Protein AF-A0A2V9WDI2-F1 (afdb_monomer)

Solvent-accessible surface area (backbone atoms only — not comparable to full-atom values): 3815 Å² total; per-residue (Å²): 114,69,72,59,55,54,52,52,49,54,52,51,47,50,56,51,50,53,50,46,52,52,53,51,52,52,50,49,53,52,54,76,72,38,59,101,90,48,84,48,73,64,56,55,50,51,53,54,52,46,52,55,50,53,51,52,48,55,55,62,67,74,48,89,130

Secondary structure (DSSP, 8-state):
-HHHHHHHHHHHHHHHHHHHHHHHHHHHHHHHTS-TT---HHHHHHHHHHHHHHHHHHHHHH---

Mean predicted aligned error: 5.1 Å

Foldseek 3Di:
DVVVVVVVLVVVLVVLVVVLVVLVVVLVVLVVPDDPVDPDPVSVVSVVVSVVSVVVSVVSVVPDD

Nearest PDB structures (foldseek):
  2r9i-assembly1_A  TM=4.638E-01  e=5.329E+00  Corynebacterium diphtheriae NCTC 13129
  1sg2-assembly1_A  TM=4.314E-01  e=3.783E+00  Escherichia coli

Structure (mmCIF, N/CA/C/O backbone):
data_AF-A0A2V9WDI2-F1
#
_entry.id   AF-A0A2V9WDI2-F1
#
loop_
_atom_site.group_PDB
_atom_site.id
_atom_site.type_symbol
_atom_site.label_atom_id
_atom_site.label_alt_id
_atom_site.label_comp_id
_atom_site.label_asym_id
_atom_site.label_entity_id
_atom_site.label_seq_id
_atom_site.pdbx_PDB_ins_code
_atom_site.Cartn_x
_atom_site.Cartn_y
_atom_site.Cartn_z
_atom_site.occupancy
_atom_site.B_iso_or_equiv
_atom_site.auth_seq_id
_atom_site.auth_comp_id
_atom_site.auth_asym_id
_atom_site.auth_atom_id
_atom_site.pdbx_PDB_model_num
ATOM 1 N N . MET A 1 1 ? 19.923 0.778 -22.647 1.00 64.19 1 MET A N 1
ATOM 2 C CA . MET A 1 1 ? 19.573 1.446 -21.368 1.00 64.19 1 MET A CA 1
ATOM 3 C C . MET A 1 1 ? 18.055 1.517 -21.128 1.00 64.19 1 MET A C 1
ATOM 5 O O . MET A 1 1 ? 17.599 0.972 -20.129 1.00 64.19 1 MET A O 1
ATOM 9 N N . ALA A 1 2 ? 17.254 2.082 -22.045 1.00 73.06 2 ALA A N 1
ATOM 10 C CA . ALA A 1 2 ? 15.807 2.318 -21.856 1.00 73.06 2 ALA A CA 1
ATOM 11 C C . ALA A 1 2 ? 14.959 1.072 -21.498 1.00 73.06 2 ALA A C 1
ATOM 13 O O . ALA A 1 2 ? 14.137 1.121 -20.585 1.00 73.06 2 ALA A O 1
ATOM 14 N N . LYS A 1 3 ? 15.211 -0.084 -22.132 1.00 75.81 3 LYS A N 1
ATOM 15 C CA . LYS A 1 3 ? 14.488 -1.344 -21.848 1.00 75.81 3 LYS A CA 1
ATOM 16 C C . LYS A 1 3 ? 14.683 -1.846 -20.407 1.00 75.81 3 LYS A C 1
ATOM 18 O O . LYS A 1 3 ? 13.760 -2.405 -19.819 1.00 75.81 3 LYS A O 1
ATOM 23 N N . LYS A 1 4 ? 15.866 -1.619 -19.818 1.00 82.12 4 LYS A N 1
ATOM 24 C CA . LYS A 1 4 ? 16.174 -1.988 -18.424 1.00 82.12 4 LYS A CA 1
ATOM 25 C C . LYS A 1 4 ? 15.442 -1.069 -17.440 1.00 82.12 4 LYS A C 1
ATOM 27 O O . LYS A 1 4 ? 14.852 -1.561 -16.486 1.00 82.12 4 LYS A O 1
ATOM 32 N N . ALA A 1 5 ? 15.407 0.236 -17.715 1.00 82.50 5 ALA A N 1
ATOM 33 C CA . ALA A 1 5 ? 14.672 1.208 -16.904 1.00 82.50 5 ALA A CA 1
ATOM 34 C C . ALA A 1 5 ? 13.155 0.944 -16.910 1.00 82.50 5 ALA A C 1
ATOM 36 O O . ALA A 1 5 ? 12.530 0.935 -15.852 1.00 82.50 5 ALA A O 1
ATOM 37 N N . ALA A 1 6 ? 12.576 0.628 -18.074 1.00 84.94 6 ALA A N 1
ATOM 38 C CA . ALA A 1 6 ? 11.164 0.262 -18.184 1.00 84.94 6 ALA A CA 1
ATOM 39 C C . ALA A 1 6 ? 10.827 -1.013 -17.389 1.00 84.94 6 ALA A C 1
ATOM 41 O O . ALA A 1 6 ? 9.841 -1.040 -16.654 1.00 84.94 6 ALA A O 1
ATOM 42 N N . LYS A 1 7 ? 11.674 -2.050 -17.474 1.00 88.06 7 LYS A N 1
ATOM 43 C CA . LYS A 1 7 ? 11.493 -3.294 -16.708 1.00 88.06 7 LYS A CA 1
ATOM 44 C C . LYS A 1 7 ? 11.553 -3.047 -15.197 1.00 88.06 7 LYS A C 1
ATOM 46 O O . LYS A 1 7 ? 10.704 -3.551 -14.467 1.00 88.06 7 LYS A O 1
ATOM 51 N N . ASN A 1 8 ? 12.506 -2.234 -14.743 1.00 88.94 8 ASN A N 1
ATOM 52 C CA . ASN A 1 8 ? 12.626 -1.861 -13.334 1.00 88.94 8 ASN A CA 1
ATOM 53 C C . ASN A 1 8 ? 11.410 -1.059 -12.848 1.00 88.94 8 ASN A C 1
ATOM 55 O O . ASN A 1 8 ? 10.926 -1.307 -11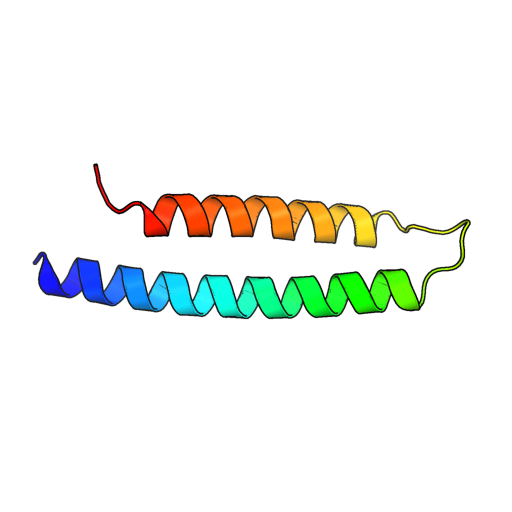.748 1.00 88.94 8 ASN A O 1
ATOM 59 N N . ARG A 1 9 ? 10.870 -0.152 -13.676 1.00 88.19 9 ARG A N 1
ATOM 60 C CA . ARG A 1 9 ? 9.651 0.608 -13.356 1.00 88.19 9 ARG A CA 1
ATOM 61 C C . ARG A 1 9 ? 8.446 -0.307 -13.167 1.00 88.19 9 ARG A C 1
ATOM 63 O O . ARG A 1 9 ? 7.725 -0.157 -12.192 1.00 88.19 9 ARG A O 1
ATOM 70 N N . VAL A 1 10 ? 8.245 -1.266 -14.072 1.00 90.81 10 VAL A N 1
ATOM 71 C CA . VAL A 1 10 ? 7.139 -2.232 -13.967 1.00 90.81 10 VAL A CA 1
ATOM 72 C C . VAL A 1 10 ? 7.284 -3.103 -12.717 1.00 90.81 10 VAL A C 1
ATOM 74 O O . VAL A 1 10 ? 6.296 -3.339 -12.030 1.00 90.81 10 VAL A O 1
ATOM 77 N N . ALA A 1 11 ? 8.499 -3.551 -12.394 1.00 93.38 11 ALA A N 1
ATOM 78 C CA . ALA A 1 11 ? 8.747 -4.320 -11.176 1.00 93.38 11 ALA A CA 1
ATOM 79 C C . ALA A 1 11 ? 8.470 -3.499 -9.904 1.00 93.38 11 ALA A C 1
ATOM 81 O O . ALA A 1 11 ? 7.802 -3.988 -8.998 1.00 93.38 11 ALA A O 1
ATOM 82 N N . ALA A 1 12 ? 8.922 -2.241 -9.860 1.00 91.44 12 ALA A N 1
ATOM 83 C CA . ALA A 1 12 ? 8.640 -1.337 -8.748 1.00 91.44 12 ALA A CA 1
ATOM 84 C C . ALA A 1 12 ? 7.134 -1.081 -8.594 1.00 91.44 12 ALA A C 1
ATOM 86 O O . ALA A 1 12 ? 6.615 -1.183 -7.490 1.00 91.44 12 ALA A O 1
ATOM 87 N N . LEU A 1 13 ? 6.427 -0.836 -9.703 1.00 93.88 13 LEU A N 1
ATOM 88 C CA . LEU A 1 13 ? 4.977 -0.650 -9.701 1.00 93.88 13 LEU A CA 1
ATOM 89 C C . LEU A 1 13 ? 4.242 -1.868 -9.145 1.00 93.88 13 LEU A C 1
ATOM 91 O O . LEU A 1 13 ? 3.370 -1.682 -8.309 1.00 93.88 13 LEU A O 1
ATOM 95 N N . LYS A 1 14 ? 4.616 -3.089 -9.553 1.00 95.00 14 LYS A N 1
ATOM 96 C CA . LYS A 1 14 ? 4.016 -4.319 -9.010 1.00 95.00 14 LYS A CA 1
ATOM 97 C C . LYS A 1 14 ? 4.187 -4.414 -7.495 1.00 95.00 14 LYS A C 1
ATOM 99 O O . LYS A 1 14 ? 3.205 -4.575 -6.780 1.00 95.00 14 LYS A O 1
ATOM 104 N N . ASN A 1 15 ? 5.414 -4.231 -7.011 1.00 96.06 15 ASN A N 1
ATOM 105 C CA . ASN A 1 15 ? 5.701 -4.287 -5.578 1.00 96.06 15 ASN A CA 1
ATOM 106 C C . ASN A 1 15 ? 4.926 -3.217 -4.794 1.00 96.06 15 ASN A C 1
ATOM 108 O O . ASN A 1 15 ? 4.385 -3.496 -3.724 1.00 96.06 15 ASN A O 1
ATOM 112 N N . ASP A 1 16 ? 4.863 -1.994 -5.322 1.00 94.81 16 ASP A N 1
ATOM 113 C CA . ASP A 1 16 ? 4.141 -0.901 -4.678 1.00 94.81 16 ASP A CA 1
ATOM 114 C C . ASP A 1 16 ? 2.626 -1.163 -4.662 1.00 94.81 16 ASP A C 1
ATOM 116 O O . ASP A 1 16 ? 1.977 -0.902 -3.651 1.00 94.81 16 ASP A O 1
ATOM 120 N N . THR A 1 17 ? 2.055 -1.721 -5.738 1.00 95.25 17 THR A N 1
ATOM 121 C CA . THR A 1 17 ? 0.630 -2.083 -5.783 1.00 95.25 17 THR A CA 1
ATOM 122 C C . THR A 1 17 ? 0.293 -3.248 -4.857 1.00 95.25 17 THR A C 1
ATOM 124 O O . THR A 1 17 ? -0.748 -3.209 -4.205 1.00 95.25 17 THR A O 1
ATOM 127 N N . ASP A 1 18 ? 1.182 -4.236 -4.719 1.00 97.56 18 ASP A N 1
ATOM 128 C CA . ASP A 1 18 ? 1.001 -5.344 -3.772 1.00 97.56 18 ASP A CA 1
ATOM 129 C C . ASP A 1 18 ? 1.015 -4.830 -2.325 1.00 97.56 18 ASP A C 1
ATOM 131 O O . ASP A 1 18 ? 0.174 -5.206 -1.502 1.00 97.56 18 ASP A O 1
ATOM 135 N N . LYS A 1 19 ? 1.926 -3.897 -2.014 1.00 96.50 19 LYS A N 1
ATOM 136 C CA . LYS A 1 19 ? 1.966 -3.228 -0.708 1.00 96.50 19 LYS A CA 1
ATOM 137 C C . LYS A 1 19 ? 0.713 -2.383 -0.466 1.00 96.50 19 LYS A C 1
ATOM 139 O O . LYS A 1 19 ? 0.186 -2.400 0.645 1.00 96.50 19 LYS A O 1
ATOM 144 N N . LEU A 1 20 ? 0.223 -1.675 -1.485 1.00 96.94 20 LEU A N 1
ATOM 145 C CA . LEU A 1 20 ? -1.002 -0.880 -1.396 1.00 96.94 20 LEU A CA 1
ATOM 146 C C . LEU A 1 20 ? -2.215 -1.764 -1.087 1.00 96.94 20 LEU A C 1
ATOM 148 O O . LEU A 1 20 ? -3.001 -1.429 -0.201 1.00 96.94 20 LEU A O 1
ATOM 152 N N . LEU A 1 21 ? -2.332 -2.913 -1.760 1.00 97.44 21 LEU A N 1
ATOM 153 C CA . LEU A 1 21 ? -3.385 -3.892 -1.498 1.00 97.44 21 LEU A CA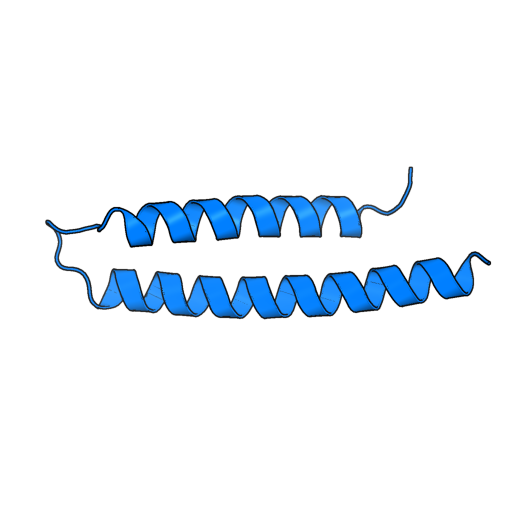 1
ATOM 154 C C . LEU A 1 21 ? -3.314 -4.404 -0.057 1.00 97.44 21 LEU A C 1
ATOM 156 O O . LEU A 1 21 ? -4.321 -4.378 0.648 1.00 97.44 21 LEU A O 1
ATOM 160 N N . LYS A 1 22 ? -2.123 -4.807 0.403 1.00 96.81 22 LYS A N 1
ATOM 161 C CA . LYS A 1 22 ? -1.922 -5.286 1.774 1.00 96.81 22 LYS A C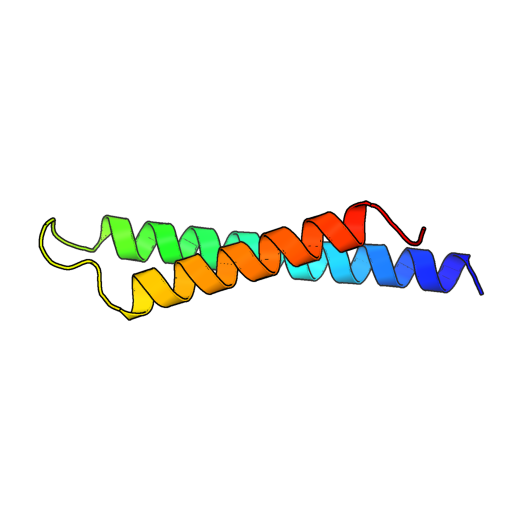A 1
ATOM 162 C C . LYS A 1 22 ? -2.352 -4.246 2.811 1.00 96.81 22 LYS A C 1
ATOM 164 O O . LYS A 1 22 ? -3.160 -4.557 3.681 1.00 96.81 22 LYS A O 1
ATOM 169 N N . LEU A 1 23 ? -1.855 -3.013 2.699 1.00 95.62 23 LEU A N 1
ATOM 170 C CA . LEU A 1 23 ? -2.197 -1.942 3.639 1.00 95.62 23 LEU A CA 1
ATOM 171 C C . LEU A 1 23 ? -3.696 -1.627 3.620 1.00 95.62 23 LEU A C 1
ATOM 173 O O . LEU A 1 23 ? -4.278 -1.393 4.675 1.00 95.62 23 LEU A O 1
ATOM 177 N N . SER A 1 24 ? -4.330 -1.663 2.445 1.00 95.69 24 SER A N 1
ATOM 178 C CA . SER A 1 24 ? -5.770 -1.416 2.307 1.00 95.69 24 SER A CA 1
ATOM 179 C C . SER A 1 24 ? -6.609 -2.504 2.979 1.00 95.69 24 SER A C 1
ATOM 181 O O . SER A 1 24 ? -7.585 -2.188 3.658 1.00 95.69 24 SER A O 1
ATOM 183 N N . ILE A 1 25 ? -6.213 -3.775 2.843 1.00 96.31 25 ILE A N 1
ATOM 184 C CA . ILE A 1 25 ? -6.851 -4.896 3.551 1.00 96.31 25 ILE A CA 1
ATOM 185 C C . ILE A 1 25 ? -6.707 -4.711 5.062 1.00 96.31 25 ILE A C 1
ATOM 187 O O . ILE A 1 25 ? -7.691 -4.828 5.788 1.00 96.31 25 ILE A O 1
ATOM 191 N N . GLU A 1 26 ? -5.507 -4.383 5.538 1.00 92.88 26 GLU A N 1
ATOM 192 C CA . GLU A 1 26 ? -5.276 -4.166 6.964 1.00 92.88 26 GLU A CA 1
ATOM 193 C C . GLU A 1 26 ? -6.051 -2.959 7.507 1.00 92.88 26 GLU A C 1
ATOM 195 O O . GLU A 1 26 ? -6.571 -3.027 8.615 1.00 92.88 26 GLU A O 1
ATOM 200 N N . LEU A 1 27 ? -6.139 -1.858 6.750 1.00 93.06 27 LEU A N 1
ATOM 201 C CA . LEU A 1 27 ? -6.930 -0.690 7.135 1.00 93.06 27 LEU A CA 1
ATOM 202 C C . LEU A 1 27 ? -8.405 -1.069 7.265 1.00 93.06 27 LEU A C 1
ATOM 204 O O . LEU A 1 27 ? -9.026 -0.745 8.274 1.00 93.06 27 LEU A O 1
ATOM 208 N N . LYS A 1 28 ? -8.940 -1.800 6.279 1.00 92.69 28 LYS A N 1
ATOM 209 C CA . LYS A 1 28 ? -10.307 -2.319 6.333 1.00 92.69 28 LYS A CA 1
ATOM 210 C C . LYS A 1 28 ? -10.519 -3.177 7.578 1.00 92.69 28 LYS A C 1
ATOM 212 O O . LYS A 1 28 ? -11.466 -2.930 8.307 1.00 92.69 28 LYS A O 1
ATOM 217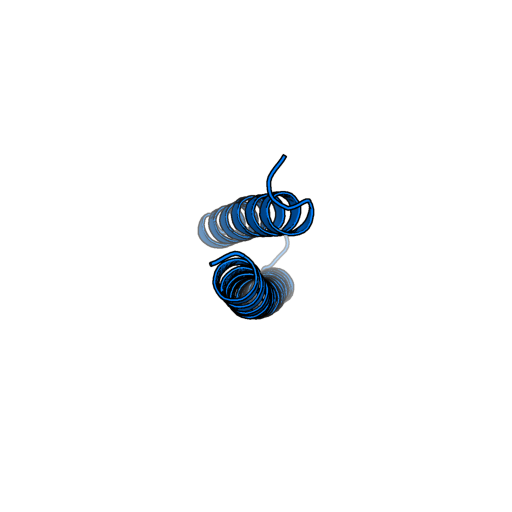 N N . GLN A 1 29 ? -9.627 -4.127 7.852 1.00 91.50 29 GLN A N 1
ATOM 218 C CA . GLN A 1 29 ? -9.722 -4.970 9.046 1.00 91.50 29 GLN A CA 1
ATOM 219 C C . GLN A 1 29 ? -9.667 -4.151 10.336 1.00 91.50 29 GLN A C 1
ATOM 221 O O . GLN A 1 29 ? -10.398 -4.449 11.272 1.00 91.50 29 GLN A O 1
ATOM 226 N N . SER A 1 30 ? -8.811 -3.130 10.414 1.00 89.12 30 SER A N 1
ATOM 227 C CA . SER A 1 30 ? -8.760 -2.270 11.595 1.00 89.12 30 SER A CA 1
ATOM 228 C C . SER A 1 30 ? -10.063 -1.498 11.785 1.00 89.12 30 SER A C 1
ATOM 230 O O . SER A 1 30 ? -10.535 -1.427 12.910 1.00 89.12 30 SER A O 1
ATOM 232 N N . VAL A 1 31 ? -10.664 -0.976 10.713 1.00 87.88 31 VAL A N 1
ATOM 233 C CA . VAL A 1 31 ? -11.964 -0.288 10.773 1.00 87.88 31 VAL A CA 1
ATOM 234 C C . VAL A 1 31 ? -13.094 -1.256 11.128 1.00 87.88 31 VAL A C 1
ATOM 236 O O . VAL A 1 31 ? -13.878 -0.945 12.012 1.00 87.88 31 VAL A O 1
ATOM 239 N N . ASP A 1 32 ? -13.141 -2.440 10.511 1.00 88.56 32 ASP A N 1
ATOM 240 C CA . ASP A 1 32 ? -14.164 -3.463 10.778 1.00 88.56 32 ASP A CA 1
ATOM 241 C C . ASP A 1 32 ? -14.125 -3.952 12.245 1.00 88.56 32 ASP A C 1
ATOM 243 O O . ASP A 1 32 ? -15.151 -4.352 12.785 1.00 88.56 32 ASP A O 1
ATOM 247 N N . ASN A 1 33 ? -12.950 -3.921 12.890 1.00 85.19 33 ASN A N 1
ATOM 248 C CA . ASN A 1 33 ? -12.766 -4.288 14.301 1.00 85.19 33 ASN A CA 1
ATOM 249 C C . ASN A 1 33 ? -12.771 -3.084 15.265 1.00 85.19 33 ASN A C 1
ATOM 251 O O . ASN A 1 33 ? -12.519 -3.271 16.455 1.00 85.19 33 ASN A O 1
ATOM 255 N N . SER A 1 34 ? -12.978 -1.857 14.776 1.00 80.56 34 SER A N 1
ATOM 256 C CA . SER A 1 34 ? -13.048 -0.658 15.620 1.00 80.56 34 SER A CA 1
ATOM 257 C C . SER A 1 34 ? -14.506 -0.301 15.906 1.00 80.56 34 SER A C 1
ATOM 259 O O . SER A 1 34 ? -15.316 -0.238 14.986 1.00 80.56 34 SER A O 1
ATOM 261 N N . ASP A 1 35 ? -14.835 -0.012 17.164 1.00 74.31 35 ASP A N 1
ATOM 262 C CA . ASP A 1 35 ? -16.147 0.531 17.533 1.00 74.31 35 ASP A CA 1
ATOM 263 C C . ASP A 1 35 ? -16.264 2.022 17.160 1.00 74.31 35 ASP A C 1
ATOM 265 O O . ASP A 1 35 ? -15.257 2.724 17.028 1.00 74.31 35 ASP A O 1
ATOM 269 N N . GLU A 1 36 ? -17.500 2.532 17.062 1.00 65.69 36 GLU A N 1
ATOM 270 C CA . GLU A 1 36 ? -17.853 3.901 16.621 1.00 65.69 36 GLU A CA 1
ATOM 271 C C . GLU A 1 36 ? -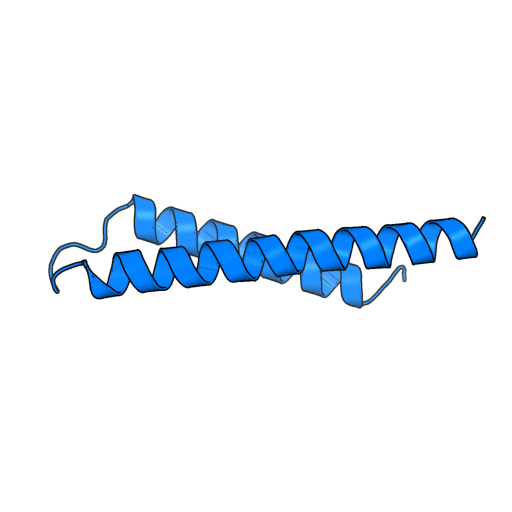17.082 5.032 17.333 1.00 65.69 36 GLU A C 1
ATOM 273 O O . GLU A 1 36 ? -16.967 6.138 16.807 1.00 65.69 36 GLU A O 1
ATOM 278 N N . ASN A 1 37 ? -16.518 4.759 18.513 1.00 64.06 37 ASN A N 1
ATOM 279 C CA . ASN A 1 37 ? -15.814 5.732 19.346 1.00 64.06 37 ASN A CA 1
ATOM 280 C C . ASN A 1 37 ? -14.278 5.593 19.348 1.00 64.06 37 ASN A C 1
ATOM 282 O O . ASN A 1 37 ? -13.612 6.336 20.069 1.00 64.06 37 ASN A O 1
ATOM 286 N N . VAL A 1 38 ? -13.688 4.669 18.575 1.00 60.78 38 VAL A N 1
ATOM 287 C CA . VAL A 1 38 ? -12.236 4.404 18.617 1.00 60.78 38 VAL A CA 1
ATOM 288 C C . VAL A 1 38 ? -11.649 4.196 17.216 1.00 60.78 38 VAL A C 1
ATOM 290 O O . VAL A 1 38 ? -11.161 3.120 16.887 1.00 60.78 38 VAL A O 1
ATOM 293 N N . LEU A 1 39 ? -11.591 5.243 16.385 1.00 66.62 39 LEU A N 1
ATOM 294 C CA . LEU A 1 39 ? -10.563 5.259 15.335 1.00 66.62 39 LEU A CA 1
ATOM 295 C C . LEU A 1 39 ? -9.221 5.593 15.987 1.00 66.62 39 LEU A C 1
ATOM 297 O O . LEU A 1 39 ? -8.949 6.740 16.345 1.00 66.62 39 LEU A O 1
ATOM 301 N N . SER A 1 40 ? -8.382 4.574 16.174 1.00 77.94 40 SER A N 1
ATOM 302 C CA . SER A 1 40 ? -7.069 4.766 16.782 1.00 77.94 40 SER A CA 1
ATOM 303 C C . SER A 1 40 ? -6.169 5.641 15.901 1.00 77.94 40 SER A C 1
ATOM 305 O O . SER A 1 40 ? -6.273 5.661 14.670 1.00 77.94 40 SER A O 1
ATOM 307 N N . LEU A 1 41 ? -5.222 6.341 16.530 1.00 84.12 41 LEU A N 1
ATOM 308 C CA . LEU A 1 41 ? -4.192 7.110 15.822 1.00 84.12 41 LEU A CA 1
ATOM 309 C C . LEU A 1 41 ? -3.428 6.257 14.798 1.00 84.12 41 LEU A C 1
ATOM 311 O O . LEU A 1 41 ? -2.949 6.780 13.793 1.00 84.12 41 LEU A O 1
ATOM 315 N N . ASP A 1 42 ? -3.323 4.950 15.027 1.00 83.88 42 ASP A N 1
ATOM 316 C CA . ASP A 1 42 ? -2.621 4.041 14.128 1.00 83.88 42 ASP A CA 1
ATOM 317 C C . ASP A 1 42 ? -3.426 3.728 12.860 1.00 83.88 42 ASP A C 1
ATOM 319 O O . ASP A 1 42 ? -2.836 3.609 11.785 1.00 83.88 42 ASP A O 1
ATOM 323 N N . VAL A 1 43 ? -4.763 3.701 12.936 1.00 87.56 43 VAL A N 1
ATOM 324 C CA . VAL A 1 43 ? -5.643 3.615 11.755 1.00 87.56 43 VAL A CA 1
ATOM 325 C C . VAL A 1 43 ? -5.464 4.850 10.869 1.00 87.56 43 VAL A C 1
ATOM 327 O O . VAL A 1 43 ? -5.291 4.724 9.655 1.00 87.56 43 VAL A O 1
ATOM 330 N N . ILE A 1 44 ? -5.414 6.041 11.474 1.00 89.44 44 ILE A N 1
ATOM 331 C CA . ILE A 1 44 ? -5.205 7.309 10.755 1.00 89.44 44 ILE A CA 1
ATOM 332 C C . ILE A 1 44 ? -3.823 7.341 10.090 1.00 89.44 44 ILE A C 1
ATOM 334 O O . ILE A 1 44 ? -3.708 7.682 8.911 1.00 89.44 44 ILE A O 1
ATOM 338 N N . LYS A 1 45 ? -2.764 6.943 10.807 1.00 90.81 45 LYS A N 1
ATOM 339 C CA . LYS A 1 45 ? -1.413 6.844 10.227 1.00 90.81 45 LYS A CA 1
ATOM 340 C C . LYS A 1 45 ? -1.385 5.880 9.042 1.00 90.81 45 LYS A C 1
ATOM 342 O O . LYS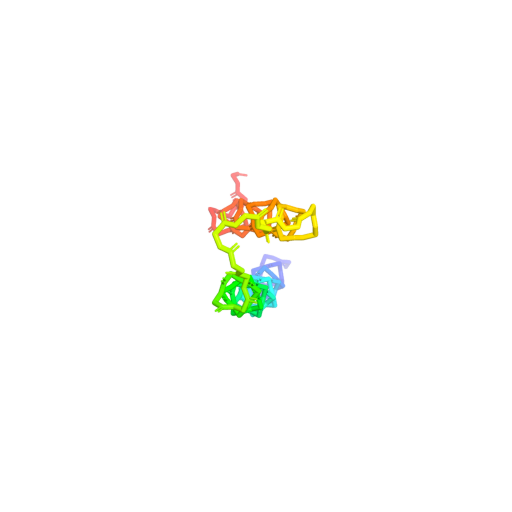 A 1 45 ? -0.828 6.225 8.002 1.00 90.81 45 LYS A O 1
ATOM 347 N N . LYS A 1 46 ? -2.028 4.711 9.167 1.00 92.12 46 LYS A N 1
ATOM 348 C CA . LYS A 1 46 ? -2.102 3.712 8.092 1.00 92.12 46 LYS A CA 1
ATOM 349 C C . LYS A 1 46 ? -2.817 4.260 6.856 1.00 92.12 46 LYS A C 1
ATOM 351 O O . LYS A 1 46 ? -2.322 4.080 5.746 1.00 92.12 46 LYS A O 1
ATOM 356 N N . ALA A 1 47 ? -3.919 4.987 7.036 1.00 93.75 47 ALA A N 1
ATOM 357 C CA . ALA A 1 47 ? -4.595 5.673 5.936 1.00 93.75 47 ALA A CA 1
ATOM 358 C C . ALA A 1 47 ? -3.673 6.692 5.235 1.00 93.75 47 ALA A C 1
ATOM 360 O O . ALA A 1 47 ? -3.592 6.705 4.006 1.00 93.75 47 ALA A O 1
ATOM 361 N N . GLY A 1 48 ? -2.901 7.476 5.994 1.00 95.50 48 GLY A N 1
ATOM 362 C CA . GLY A 1 48 ? -1.923 8.415 5.430 1.00 95.50 48 GLY A CA 1
ATOM 363 C C . GLY A 1 48 ? -0.761 7.736 4.686 1.00 95.50 48 GLY A C 1
ATOM 364 O O . GLY A 1 48 ? -0.268 8.254 3.683 1.00 95.50 48 GLY A O 1
ATOM 365 N N . GLU A 1 49 ? -0.314 6.561 5.133 1.00 95.50 49 GLU A N 1
ATOM 366 C CA . GLU A 1 49 ? 0.684 5.764 4.406 1.00 95.50 49 GLU A CA 1
ATOM 367 C C . GLU A 1 49 ? 0.145 5.233 3.073 1.00 95.50 49 GLU A C 1
ATOM 369 O O . GLU A 1 49 ? 0.854 5.276 2.063 1.00 95.50 49 GLU A O 1
ATOM 374 N N . ILE A 1 50 ? -1.112 4.778 3.056 1.00 96.62 50 ILE A N 1
ATOM 375 C CA . ILE A 1 50 ? -1.810 4.347 1.838 1.00 96.62 50 ILE A CA 1
ATOM 376 C C . ILE A 1 50 ? -1.905 5.508 0.849 1.00 96.62 50 ILE A C 1
ATOM 378 O O . ILE A 1 50 ? -1.562 5.324 -0.317 1.00 96.62 50 ILE A O 1
ATOM 382 N N . GLU A 1 51 ? -2.300 6.702 1.299 1.00 97.12 51 GLU A N 1
ATOM 383 C CA . GLU A 1 51 ? -2.400 7.890 0.443 1.00 97.12 51 GLU A CA 1
ATOM 384 C C . GLU A 1 51 ? -1.058 8.221 -0.225 1.00 97.12 51 GLU A C 1
ATOM 386 O O . GLU A 1 51 ? -0.978 8.363 -1.450 1.00 97.12 51 GLU A O 1
ATOM 391 N N . LYS A 1 52 ? 0.027 8.264 0.558 1.00 96.94 52 LYS A N 1
ATOM 392 C CA . LYS A 1 52 ? 1.379 8.528 0.041 1.00 96.94 52 LYS A CA 1
ATOM 393 C C . LYS A 1 52 ? 1.820 7.473 -0.971 1.00 96.94 52 LYS A C 1
ATOM 395 O O . LYS A 1 52 ? 2.398 7.814 -2.007 1.00 96.94 52 LYS A O 1
ATOM 400 N N . LEU A 1 53 ? 1.554 6.197 -0.690 1.00 96.31 53 LEU A N 1
ATOM 401 C CA . LEU A 1 53 ? 1.918 5.105 -1.588 1.00 96.31 53 LEU A CA 1
ATOM 402 C C . LEU A 1 53 ? 1.098 5.148 -2.881 1.00 96.31 53 LEU A C 1
ATOM 404 O O . LEU A 1 53 ? 1.673 5.046 -3.962 1.00 96.31 53 LEU A O 1
ATOM 408 N N . ALA A 1 54 ? -0.213 5.373 -2.787 1.00 96.25 54 ALA A N 1
ATOM 409 C CA . ALA A 1 54 ? -1.095 5.518 -3.941 1.00 96.25 54 ALA A CA 1
ATOM 410 C C . ALA A 1 54 ? -0.658 6.686 -4.836 1.00 96.25 54 ALA A C 1
ATOM 412 O O . ALA A 1 54 ? -0.584 6.540 -6.060 1.00 96.25 54 ALA A O 1
ATOM 413 N N . HIS A 1 55 ? -0.291 7.820 -4.232 1.00 96.25 55 HIS A N 1
ATOM 414 C CA . HIS A 1 55 ? 0.257 8.957 -4.961 1.00 96.25 55 HIS A CA 1
ATOM 415 C C . HIS A 1 55 ? 1.569 8.590 -5.673 1.00 96.25 55 HIS A C 1
ATO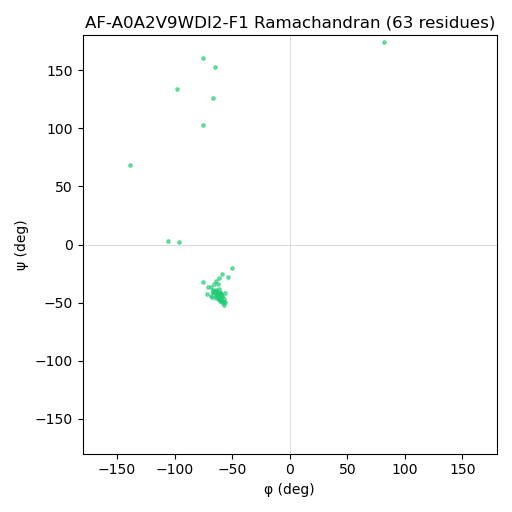M 417 O O . HIS A 1 55 ? 1.710 8.830 -6.871 1.00 96.25 55 HIS A O 1
ATOM 423 N N . SER A 1 56 ? 2.503 7.928 -4.982 1.00 92.81 56 SER A N 1
ATOM 424 C CA . SER A 1 56 ? 3.771 7.486 -5.579 1.00 92.81 56 SER A CA 1
ATOM 425 C C . SER A 1 56 ? 3.571 6.521 -6.753 1.00 92.81 56 SER A C 1
ATOM 427 O O . SER A 1 56 ? 4.219 6.671 -7.791 1.00 92.81 56 SER A O 1
ATOM 429 N N . VAL A 1 57 ? 2.648 5.561 -6.626 1.00 93.62 57 VAL A N 1
ATOM 430 C CA . VAL A 1 57 ? 2.286 4.624 -7.701 1.00 93.62 57 VAL A CA 1
ATOM 431 C C . VAL A 1 57 ? 1.758 5.383 -8.914 1.00 93.62 57 VAL A C 1
ATOM 433 O O . VAL A 1 57 ? 2.233 5.151 -10.027 1.00 93.62 57 VAL A O 1
ATOM 436 N N . LYS A 1 58 ? 0.827 6.324 -8.709 1.00 93.94 58 LYS A N 1
ATOM 437 C CA . LYS A 1 58 ? 0.263 7.152 -9.783 1.00 93.94 58 LYS A CA 1
ATOM 438 C C . LYS A 1 58 ? 1.352 7.914 -10.538 1.00 93.94 58 LYS A C 1
ATOM 440 O O . LYS A 1 58 ? 1.374 7.874 -11.768 1.00 93.94 58 LYS A O 1
ATOM 445 N N . GLU A 1 59 ? 2.278 8.558 -9.831 1.00 92.31 59 GLU A N 1
ATOM 446 C CA . GLU A 1 59 ? 3.375 9.289 -10.474 1.00 92.31 59 GLU A CA 1
ATOM 447 C C . GLU A 1 59 ? 4.325 8.348 -11.233 1.00 92.31 59 GLU A C 1
ATOM 449 O O . GLU A 1 59 ? 4.687 8.622 -12.377 1.00 92.31 59 GLU A O 1
ATOM 454 N N . LYS A 1 60 ? 4.655 7.173 -10.678 1.00 88.12 60 LYS A N 1
ATOM 455 C CA . LYS A 1 60 ? 5.460 6.160 -11.387 1.00 88.12 60 LYS A CA 1
ATOM 456 C C . LYS A 1 60 ? 4.755 5.605 -12.633 1.00 88.12 60 LYS A C 1
ATOM 458 O O . LYS A 1 60 ? 5.437 5.245 -13.596 1.00 88.12 60 LYS A O 1
ATOM 463 N N . MET A 1 61 ? 3.421 5.522 -12.634 1.00 89.81 61 MET A N 1
ATOM 464 C CA . MET A 1 61 ? 2.627 5.052 -13.778 1.00 89.81 61 MET A CA 1
ATOM 465 C C . MET A 1 61 ? 2.620 6.041 -14.944 1.00 89.81 61 MET A C 1
ATOM 467 O O . MET A 1 61 ? 2.686 5.597 -16.090 1.00 89.81 61 MET A O 1
ATOM 471 N N . LYS A 1 62 ? 2.598 7.354 -14.672 1.00 88.69 62 LYS A N 1
ATOM 472 C CA . LYS A 1 62 ? 2.683 8.398 -15.713 1.00 88.69 62 LYS A CA 1
ATOM 473 C C . LYS A 1 62 ? 3.964 8.290 -16.548 1.00 88.69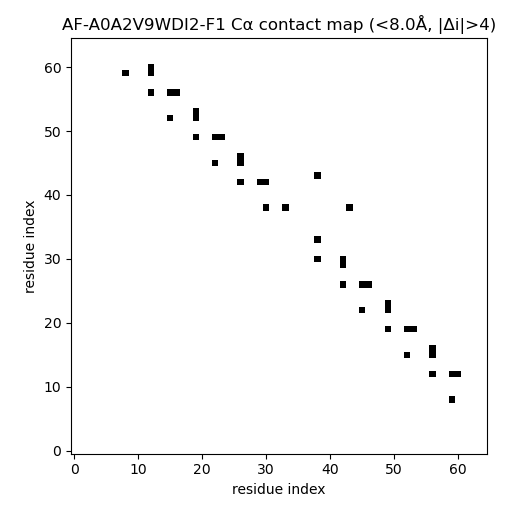 62 LYS A C 1
ATOM 475 O O . LYS A 1 62 ? 3.965 8.640 -17.722 1.00 88.69 62 LYS A O 1
ATOM 480 N N . GLY A 1 63 ? 5.017 7.706 -15.975 1.00 76.38 63 GLY A N 1
ATOM 481 C CA . GLY A 1 63 ? 6.305 7.533 -16.636 1.00 76.38 63 GLY A CA 1
ATOM 482 C C . GLY A 1 63 ? 7.172 8.793 -16.566 1.00 76.38 63 GLY A C 1
ATOM 483 O O . GLY A 1 63 ? 6.742 9.804 -16.020 1.00 76.38 63 GLY A O 1
ATOM 484 N N . PRO A 1 64 ? 8.429 8.718 -17.039 1.00 67.81 64 PRO A N 1
ATOM 485 C CA . PRO A 1 64 ? 9.283 9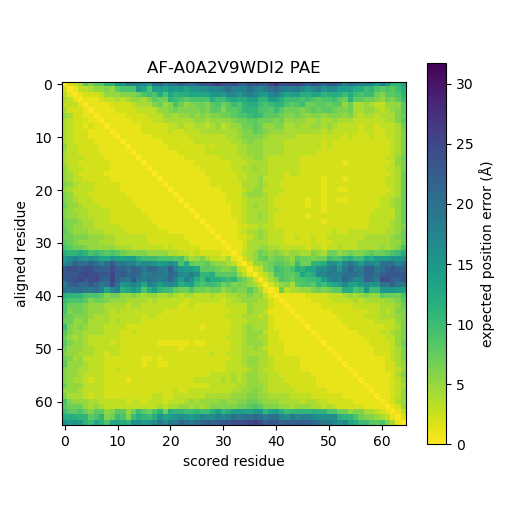.895 -17.107 1.00 67.81 64 PRO A CA 1
ATOM 486 C C . PRO A 1 64 ? 8.705 10.869 -18.142 1.00 67.81 64 PRO A C 1
ATOM 488 O O . PRO A 1 64 ? 8.461 10.453 -19.277 1.00 67.81 64 PRO A O 1
ATOM 491 N N . ASN A 1 65 ? 8.473 12.116 -17.723 1.00 56.31 65 ASN A N 1
ATOM 492 C CA . ASN A 1 65 ? 8.294 13.248 -18.636 1.00 56.31 65 ASN A CA 1
ATOM 493 C C . ASN A 1 65 ? 9.590 13.520 -19.404 1.00 56.31 65 ASN A C 1
ATOM 495 O O . ASN A 1 65 ? 10.674 13.334 -18.798 1.00 56.31 65 ASN A O 1
#

pLDDT: mean 87.6, std 10.31, range [56.31, 97.56]

Sequence (65 aa):
MAKKAAKNRVAALKNDTDKLLKLSIELKQSVDNSDENVLSLDVIKKAGEIEKLAHSVKEKMKGPN

Radius of gyration: 15.46 Å; Cα contacts (8 Å, |Δi|>4): 21; chains: 1; bounding box: 37×19×41 Å